Pr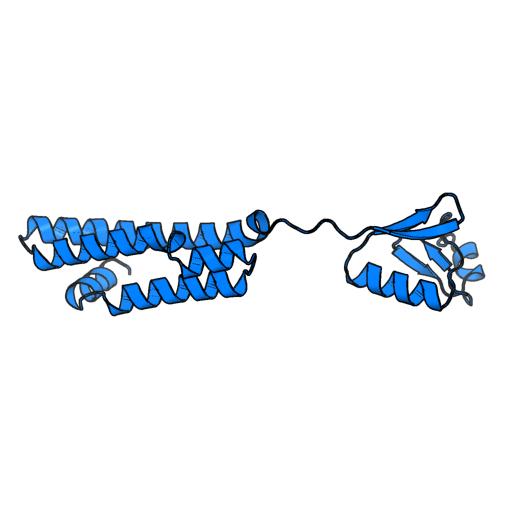otein AF-A0A1I2QMV9-F1 (afdb_monomer_lite)

Sequence (166 aa):
MNKFSPSTRGFYDALLVEDYIAAGVLPADATDVSPEDEQIIREALVRGDAVSIDIHGAWTVTPAPRVPFAELSAPFLAEVRTTREFILNRLAGIGMAAMIDGDTATAGAIAQIRQRLLDITEAPSVLAAIAAENLGGLEEAVKLRYKEIAAAVPLAVRNAFNQVSQ

pLDDT: mean 92.77, std 4.58, range [56.44, 98.12]

Structure (mmCIF, N/CA/C/O backbone):
data_AF-A0A1I2QMV9-F1
#
_entry.id   AF-A0A1I2QMV9-F1
#
loop_
_atom_site.group_PDB
_atom_site.id
_atom_site.type_symbol
_atom_site.label_atom_id
_atom_site.label_alt_id
_atom_site.label_comp_id
_atom_site.label_asym_id
_atom_site.label_entity_id
_atom_site.label_seq_id
_atom_site.pdbx_PDB_ins_code
_atom_site.Cartn_x
_atom_site.Cartn_y
_atom_site.Cartn_z
_atom_site.occupancy
_atom_site.B_iso_or_equiv
_atom_site.auth_seq_id
_atom_site.auth_comp_id
_atom_site.auth_asym_id
_atom_site.auth_atom_id
_atom_site.pdbx_PDB_model_num
ATOM 1 N N . MET A 1 1 ? 33.850 -1.212 -31.964 1.00 79.81 1 MET A N 1
ATOM 2 C CA . MET A 1 1 ? 32.504 -0.757 -31.560 1.00 79.81 1 MET A CA 1
ATOM 3 C C . MET A 1 1 ? 31.702 -2.004 -31.276 1.00 79.81 1 MET A C 1
ATOM 5 O O . MET A 1 1 ? 31.759 -2.911 -32.099 1.00 79.81 1 MET A O 1
ATOM 9 N N . ASN A 1 2 ? 31.079 -2.099 -30.104 1.00 91.00 2 ASN A N 1
ATOM 10 C CA . ASN A 1 2 ? 30.260 -3.263 -29.768 1.00 91.00 2 ASN A CA 1
ATOM 11 C C . ASN A 1 2 ? 28.997 -3.272 -30.628 1.00 91.00 2 ASN A C 1
ATOM 13 O O . ASN A 1 2 ? 28.563 -2.220 -31.101 1.00 91.00 2 ASN A O 1
ATOM 17 N N . LYS A 1 3 ? 28.395 -4.448 -30.803 1.00 93.50 3 LYS A N 1
ATOM 18 C CA . LYS A 1 3 ? 27.064 -4.564 -31.403 1.00 93.50 3 LYS A CA 1
ATOM 19 C C . LYS A 1 3 ? 26.004 -4.682 -30.316 1.00 93.50 3 LYS A C 1
ATOM 21 O O . LYS A 1 3 ? 26.243 -5.320 -29.295 1.00 93.50 3 LYS A O 1
ATOM 26 N N . PHE A 1 4 ? 24.829 -4.113 -30.536 1.00 94.88 4 PHE A N 1
ATOM 27 C CA . PHE A 1 4 ? 23.661 -4.294 -29.676 1.00 94.88 4 PHE A CA 1
ATOM 28 C C . PHE A 1 4 ? 22.490 -4.826 -30.490 1.00 94.88 4 PHE A C 1
ATOM 30 O O . PHE A 1 4 ? 22.252 -4.375 -31.609 1.00 94.88 4 PHE A O 1
ATOM 37 N N . SER A 1 5 ? 21.755 -5.770 -29.911 1.00 93.88 5 SER A N 1
ATOM 38 C CA . SER A 1 5 ? 20.521 -6.309 -30.480 1.00 93.88 5 SER A CA 1
ATOM 39 C C . SER A 1 5 ? 19.329 -5.896 -29.610 1.00 93.88 5 SER A C 1
ATOM 41 O O . SER A 1 5 ? 19.263 -6.296 -28.442 1.00 93.88 5 SER A O 1
ATOM 43 N N . PRO A 1 6 ? 18.366 -5.128 -30.155 1.00 91.75 6 PRO A N 1
ATOM 44 C CA . PRO A 1 6 ? 17.095 -4.848 -29.492 1.00 91.75 6 PRO A CA 1
ATOM 45 C C . PRO A 1 6 ? 16.331 -6.105 -29.067 1.00 91.75 6 PRO A C 1
ATOM 47 O O . PRO A 1 6 ? 15.769 -6.134 -27.971 1.00 91.75 6 PRO A O 1
ATOM 50 N N . SER A 1 7 ? 16.319 -7.146 -29.907 1.00 90.88 7 SER A N 1
ATOM 51 C CA . SER A 1 7 ? 15.548 -8.368 -29.654 1.00 90.88 7 SER A CA 1
ATOM 52 C C . SER A 1 7 ? 16.091 -9.193 -28.490 1.00 90.88 7 SER A C 1
ATOM 54 O O . SER A 1 7 ? 15.307 -9.695 -27.684 1.00 90.88 7 SER A O 1
ATOM 56 N N . THR A 1 8 ? 17.415 -9.305 -28.351 1.00 92.56 8 THR A N 1
ATOM 57 C CA . THR A 1 8 ? 18.031 -10.024 -27.223 1.00 92.56 8 THR A CA 1
ATOM 58 C C . THR A 1 8 ? 18.337 -9.123 -26.034 1.00 92.56 8 THR A C 1
ATOM 60 O O . THR A 1 8 ? 18.650 -9.624 -24.954 1.00 92.56 8 THR A O 1
ATOM 63 N N . ARG A 1 9 ? 18.251 -7.798 -26.217 1.00 91.62 9 ARG A N 1
ATOM 64 C CA . ARG A 1 9 ? 18.697 -6.772 -25.260 1.00 91.62 9 ARG A CA 1
ATOM 65 C C . ARG A 1 9 ? 20.163 -6.961 -24.842 1.00 91.62 9 ARG A C 1
ATOM 67 O O . ARG A 1 9 ? 20.552 -6.572 -23.741 1.00 91.62 9 ARG A O 1
ATOM 74 N N . GLY A 1 10 ? 20.960 -7.581 -25.712 1.00 92.62 10 GLY A N 1
ATOM 75 C CA . GLY A 1 10 ? 22.335 -7.987 -25.448 1.00 92.62 10 GLY A CA 1
ATOM 76 C C . GLY A 1 10 ? 23.360 -7.126 -26.178 1.00 92.62 10 GLY A C 1
ATOM 77 O O . GLY A 1 10 ? 23.145 -6.720 -27.321 1.00 92.62 10 GLY A O 1
ATOM 78 N N . PHE A 1 11 ? 24.495 -6.896 -25.516 1.00 94.31 11 PHE A N 1
ATOM 79 C CA . PHE A 1 11 ? 25.708 -6.372 -26.142 1.00 94.31 11 PHE A CA 1
ATOM 80 C C . PHE A 1 11 ? 26.622 -7.521 -26.566 1.00 94.31 11 PHE A C 1
ATOM 82 O O . PHE A 1 11 ? 26.806 -8.485 -25.824 1.00 94.31 11 PHE A O 1
ATOM 89 N N . TYR A 1 12 ? 27.227 -7.374 -27.736 1.00 94.12 12 TYR A N 1
ATOM 90 C CA . TYR A 1 12 ? 28.137 -8.323 -28.357 1.00 94.12 12 TYR A CA 1
ATOM 91 C C . TYR A 1 12 ? 29.478 -7.626 -28.561 1.00 94.12 12 TYR A C 1
ATOM 93 O O . TYR A 1 12 ? 29.566 -6.619 -29.270 1.00 94.12 12 TYR A O 1
ATOM 101 N N . ASP A 1 13 ? 30.505 -8.151 -27.896 1.00 93.69 13 ASP A N 1
ATOM 102 C CA . ASP A 1 13 ? 31.862 -7.609 -27.947 1.00 93.69 13 ASP A CA 1
ATOM 103 C C . ASP A 1 13 ? 32.397 -7.608 -29.384 1.00 93.69 13 ASP A C 1
ATOM 105 O O . ASP A 1 13 ? 32.354 -8.631 -30.074 1.00 93.69 13 ASP A O 1
ATOM 109 N N . ALA A 1 14 ? 32.922 -6.459 -29.811 1.00 90.50 14 ALA A N 1
ATOM 110 C CA . ALA A 1 14 ? 33.543 -6.265 -31.117 1.00 90.50 14 ALA A CA 1
ATOM 111 C C . ALA A 1 14 ? 34.650 -7.290 -31.418 1.00 90.50 14 ALA A C 1
ATOM 113 O O . ALA A 1 14 ? 34.817 -7.690 -32.568 1.00 90.50 14 ALA A O 1
ATOM 114 N N . LEU A 1 15 ? 35.402 -7.708 -30.394 1.00 92.62 15 LEU A N 1
ATOM 115 C CA . LEU A 1 15 ? 36.517 -8.648 -30.524 1.00 92.62 15 LEU A CA 1
ATOM 116 C C . LEU A 1 15 ? 36.064 -10.096 -30.743 1.00 92.62 15 LEU A C 1
ATOM 118 O O . LEU A 1 15 ? 36.875 -10.918 -31.153 1.00 92.62 15 LEU A O 1
ATOM 122 N N . LEU A 1 16 ? 34.791 -10.403 -30.482 1.00 93.62 16 LEU A N 1
ATOM 123 C CA . LEU A 1 16 ? 34.229 -11.757 -30.530 1.00 93.62 16 LEU A CA 1
ATOM 124 C C . LEU A 1 16 ? 33.162 -11.918 -31.625 1.00 93.62 16 LEU A C 1
ATOM 126 O O . LEU A 1 16 ? 32.473 -12.933 -31.683 1.00 93.62 16 LEU A O 1
ATOM 130 N N . VAL A 1 17 ? 32.998 -10.925 -32.507 1.00 90.19 17 VAL A N 1
ATOM 131 C CA . VAL A 1 17 ? 31.956 -10.942 -33.551 1.00 90.19 17 VAL A CA 1
ATOM 132 C C . VAL A 1 17 ? 32.085 -12.155 -34.473 1.00 90.19 17 VAL A C 1
ATOM 134 O O . VAL A 1 17 ? 31.073 -12.785 -34.777 1.00 90.19 17 VAL A O 1
ATOM 137 N N . GLU A 1 18 ? 33.300 -12.515 -34.891 1.00 91.25 18 GLU A N 1
ATOM 138 C CA . GLU A 1 18 ? 33.526 -13.689 -35.748 1.00 91.25 18 GLU A CA 1
ATOM 139 C C . GLU A 1 18 ? 33.127 -14.993 -35.045 1.00 91.25 18 GLU A C 1
ATOM 141 O O . GLU A 1 18 ? 32.467 -15.837 -35.654 1.00 91.25 18 GLU A O 1
ATOM 146 N N . ASP A 1 19 ? 33.422 -15.113 -33.748 1.00 94.25 19 ASP A N 1
ATOM 147 C CA . ASP A 1 19 ? 33.028 -16.264 -32.934 1.00 94.25 19 ASP A CA 1
ATOM 148 C C . ASP A 1 19 ? 31.501 -16.351 -32.789 1.00 94.25 19 ASP A C 1
ATOM 150 O O . ASP A 1 19 ? 30.920 -17.428 -32.936 1.00 94.25 19 ASP A O 1
ATOM 154 N N . TYR A 1 20 ? 30.819 -15.219 -32.569 1.00 92.50 20 TYR A N 1
ATOM 155 C CA . TYR A 1 20 ? 29.355 -15.183 -32.492 1.00 92.50 20 TYR A CA 1
ATOM 156 C C . TYR A 1 20 ? 28.684 -15.560 -33.818 1.00 92.50 20 TYR A C 1
ATOM 158 O O . TYR A 1 20 ? 27.636 -16.213 -33.808 1.00 92.50 20 TYR A O 1
ATOM 166 N N . ILE A 1 21 ? 29.276 -15.175 -34.953 1.00 91.38 21 ILE A N 1
ATOM 167 C CA . ILE A 1 21 ? 28.800 -15.562 -36.289 1.00 91.38 21 ILE A CA 1
ATOM 168 C C . ILE A 1 21 ? 29.030 -17.057 -36.519 1.00 91.38 21 ILE A C 1
ATOM 170 O O . ILE A 1 21 ? 28.098 -17.755 -36.917 1.00 91.38 21 ILE A O 1
ATOM 174 N N . ALA A 1 22 ? 30.232 -17.566 -36.235 1.00 93.56 22 ALA A N 1
ATOM 175 C CA . ALA A 1 22 ? 30.572 -18.979 -36.404 1.00 93.56 22 ALA A CA 1
ATOM 176 C C . ALA A 1 22 ? 29.696 -19.898 -35.537 1.00 93.56 22 ALA A C 1
ATOM 178 O O . ALA A 1 22 ? 29.303 -20.979 -35.974 1.00 93.56 22 ALA A O 1
ATOM 179 N N . ALA A 1 23 ? 29.345 -19.447 -34.330 1.00 92.69 23 ALA A N 1
ATOM 180 C CA . ALA A 1 23 ? 28.428 -20.143 -33.434 1.00 92.69 23 ALA A CA 1
ATOM 181 C C . ALA A 1 23 ? 26.939 -19.936 -33.780 1.00 92.69 23 ALA A C 1
ATOM 183 O O . ALA A 1 23 ? 26.086 -20.597 -33.189 1.00 92.69 23 ALA A O 1
ATOM 184 N N . GLY A 1 24 ? 26.603 -19.031 -34.707 1.00 91.38 24 GLY A N 1
ATOM 185 C CA . GLY A 1 24 ? 25.221 -18.726 -35.089 1.00 91.38 24 GLY A CA 1
ATOM 186 C C . GLY A 1 24 ? 24.396 -18.051 -33.986 1.00 91.38 24 GLY A C 1
ATOM 187 O O . GLY A 1 24 ? 23.175 -18.182 -33.971 1.00 91.38 24 GLY A O 1
ATOM 188 N N . VAL A 1 25 ? 25.050 -17.356 -33.048 1.00 92.81 25 VAL A N 1
ATOM 189 C CA . VAL A 1 25 ? 24.409 -16.705 -31.889 1.00 92.81 25 VAL A CA 1
ATOM 190 C C . VAL A 1 25 ? 24.325 -15.184 -32.013 1.00 92.81 25 VAL A C 1
ATOM 192 O O . VAL A 1 25 ? 23.714 -14.548 -31.154 1.00 92.81 25 VAL A O 1
ATOM 195 N N . LEU A 1 26 ? 24.923 -14.593 -33.056 1.00 92.56 26 LEU A N 1
ATOM 196 C CA . LEU A 1 26 ? 24.766 -13.170 -33.355 1.00 92.56 26 LEU A CA 1
ATOM 197 C C . LEU A 1 26 ? 23.365 -12.913 -33.946 1.00 92.56 26 LEU A C 1
ATOM 199 O O . LEU A 1 26 ? 23.063 -13.433 -35.023 1.00 92.56 26 LEU A O 1
ATOM 203 N N . PRO A 1 27 ? 22.507 -12.114 -33.290 1.00 93.94 27 PRO A N 1
ATOM 204 C CA . PRO A 1 27 ? 21.186 -11.788 -33.813 1.00 93.94 27 PRO A CA 1
ATOM 205 C C . PRO A 1 27 ? 21.263 -10.986 -35.111 1.00 93.94 27 PRO A C 1
ATOM 207 O O . PRO A 1 27 ? 22.157 -10.161 -35.294 1.00 93.94 27 PRO A O 1
ATOM 210 N N . ALA A 1 28 ? 20.283 -11.176 -35.995 1.00 91.88 28 ALA A N 1
ATOM 211 C CA . ALA A 1 28 ? 20.224 -10.471 -37.277 1.00 91.88 28 ALA A CA 1
ATOM 212 C C . ALA A 1 28 ? 19.995 -8.953 -37.135 1.00 91.88 28 ALA A C 1
ATOM 214 O O . ALA A 1 28 ? 20.339 -8.197 -38.038 1.00 91.88 28 ALA A O 1
ATOM 215 N N . ASP A 1 29 ? 19.424 -8.509 -36.014 1.00 90.50 29 ASP A N 1
ATOM 216 C CA . ASP A 1 29 ? 19.201 -7.099 -35.676 1.00 90.50 29 ASP A CA 1
ATOM 217 C C . ASP A 1 29 ? 20.374 -6.472 -34.894 1.00 90.50 29 ASP A C 1
ATOM 219 O O . ASP A 1 29 ? 20.288 -5.315 -34.476 1.00 90.50 29 ASP A O 1
ATOM 223 N N . ALA A 1 30 ? 21.475 -7.210 -34.691 1.00 92.31 30 ALA A N 1
ATOM 224 C CA . ALA A 1 30 ? 22.651 -6.710 -33.992 1.00 92.31 30 ALA A CA 1
ATOM 225 C C . ALA A 1 30 ? 23.366 -5.622 -34.812 1.00 92.31 30 ALA A C 1
ATOM 227 O O . ALA A 1 30 ? 23.961 -5.889 -35.859 1.00 92.31 30 ALA A O 1
ATOM 228 N N . THR A 1 31 ? 23.352 -4.394 -34.300 1.00 92.62 31 THR A N 1
ATOM 229 C CA . THR A 1 31 ? 23.866 -3.200 -34.989 1.00 92.62 31 THR A CA 1
ATOM 230 C C . THR A 1 31 ? 25.003 -2.564 -34.200 1.00 92.62 31 THR A C 1
ATOM 232 O O . THR A 1 31 ? 25.020 -2.652 -32.975 1.00 92.62 31 THR A O 1
ATOM 235 N N . ASP A 1 32 ? 25.968 -1.951 -34.889 1.00 92.88 32 ASP A N 1
ATOM 236 C CA . ASP A 1 32 ? 27.093 -1.268 -34.243 1.00 92.88 32 ASP A CA 1
ATOM 237 C C . ASP A 1 32 ? 26.618 -0.092 -33.383 1.00 92.88 32 ASP A C 1
ATOM 239 O O . ASP A 1 32 ? 25.754 0.689 -33.781 1.00 92.88 32 ASP A O 1
ATOM 243 N N . VAL A 1 33 ? 27.207 0.031 -32.197 1.00 92.81 33 VAL A N 1
ATOM 244 C CA . VAL A 1 33 ? 26.885 1.062 -31.212 1.00 92.81 33 VAL A CA 1
ATOM 245 C C . VAL A 1 33 ? 28.134 1.876 -30.907 1.00 92.81 33 VAL A C 1
ATOM 247 O O . VAL A 1 33 ? 29.220 1.328 -30.673 1.00 92.81 33 VAL A O 1
ATOM 250 N N . SER A 1 34 ? 27.989 3.200 -30.919 1.00 91.94 34 SER A N 1
ATOM 251 C CA . SER A 1 34 ? 29.047 4.100 -30.469 1.00 91.94 34 SER A CA 1
ATOM 252 C C . SER A 1 34 ? 29.225 3.994 -28.943 1.00 91.94 34 SER A C 1
ATOM 254 O O . SER A 1 34 ? 28.277 3.658 -28.239 1.00 91.94 34 SER A O 1
ATOM 256 N N . PRO A 1 35 ? 30.403 4.293 -28.372 1.00 90.06 35 PRO A N 1
ATOM 257 C CA . PRO A 1 35 ? 30.570 4.272 -26.915 1.00 90.06 35 PRO A CA 1
ATOM 258 C C . PRO A 1 35 ? 29.589 5.188 -26.156 1.00 90.06 35 PRO A C 1
ATOM 260 O O . PRO A 1 35 ? 29.184 4.859 -25.043 1.00 90.06 35 PRO A O 1
ATOM 263 N N . GLU A 1 36 ? 29.193 6.313 -26.760 1.00 88.81 36 GLU A N 1
ATOM 264 C CA . GLU A 1 36 ? 28.227 7.262 -26.188 1.00 88.81 36 GLU A CA 1
ATOM 265 C C . GLU A 1 36 ? 26.811 6.666 -26.159 1.00 88.81 36 GLU A C 1
ATOM 267 O O . GLU A 1 36 ? 26.155 6.664 -25.115 1.00 88.81 36 GLU A O 1
ATOM 272 N N . ASP A 1 37 ? 26.374 6.070 -27.272 1.00 92.06 37 ASP A N 1
ATOM 273 C CA . ASP A 1 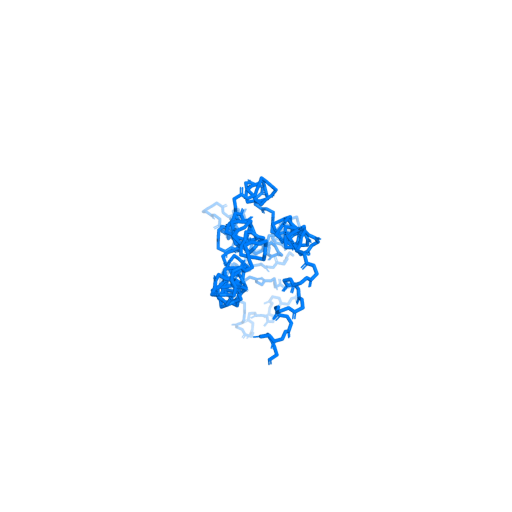37 ? 25.080 5.386 -27.354 1.00 92.06 37 ASP A CA 1
ATOM 274 C C . ASP A 1 37 ? 25.039 4.149 -26.454 1.00 92.06 37 ASP A C 1
ATOM 276 O O . ASP A 1 37 ? 24.015 3.855 -25.841 1.00 92.06 37 ASP A O 1
ATOM 280 N N . GLU A 1 38 ? 26.154 3.428 -26.324 1.00 93.31 38 GLU A N 1
ATOM 281 C CA . GLU A 1 38 ? 26.243 2.249 -25.465 1.00 93.31 38 GLU A CA 1
ATOM 282 C C . GLU A 1 38 ? 25.930 2.610 -24.011 1.00 93.31 38 GLU A C 1
ATOM 284 O O . GLU A 1 38 ? 25.180 1.886 -23.350 1.00 93.31 38 GLU A O 1
ATOM 289 N N . GLN A 1 39 ? 26.438 3.741 -23.517 1.00 92.88 39 GLN A N 1
ATOM 290 C CA . GLN A 1 39 ? 26.109 4.205 -22.173 1.00 92.88 39 GLN A CA 1
ATOM 291 C C . GLN A 1 39 ? 24.613 4.530 -22.033 1.00 92.88 39 GLN A C 1
ATOM 293 O O . GLN A 1 39 ? 23.977 4.058 -21.087 1.00 92.88 39 GLN A O 1
ATOM 298 N N . ILE A 1 40 ? 24.028 5.248 -22.998 1.00 91.88 40 ILE A N 1
ATOM 299 C CA . ILE A 1 40 ? 22.593 5.589 -23.009 1.00 91.88 40 ILE A CA 1
ATOM 300 C C . ILE A 1 40 ? 21.727 4.322 -23.009 1.00 91.88 40 ILE A C 1
ATOM 302 O O . ILE A 1 40 ? 20.770 4.214 -22.236 1.00 91.88 40 ILE A O 1
ATOM 306 N N . ILE A 1 41 ? 22.076 3.339 -23.841 1.00 94.19 41 ILE A N 1
ATOM 307 C CA . ILE A 1 41 ? 21.369 2.060 -23.944 1.00 94.19 41 ILE A CA 1
ATOM 308 C C . ILE A 1 41 ? 21.491 1.284 -22.632 1.00 94.19 41 ILE A C 1
ATOM 310 O O . ILE A 1 41 ? 20.492 0.765 -22.139 1.00 94.19 41 ILE A O 1
ATOM 314 N N . ARG A 1 42 ? 22.675 1.226 -22.011 1.00 94.00 42 ARG A N 1
ATOM 315 C CA . ARG A 1 42 ? 22.857 0.551 -20.714 1.00 94.00 42 ARG A CA 1
ATOM 316 C C . ARG A 1 42 ? 21.990 1.171 -19.625 1.00 94.00 42 ARG A C 1
ATOM 318 O O . ARG A 1 42 ? 21.323 0.442 -18.893 1.00 94.00 42 ARG A O 1
ATOM 325 N N . GLU A 1 43 ? 21.948 2.494 -19.541 1.00 92.50 43 GLU A N 1
ATOM 326 C CA . GLU A 1 43 ? 21.098 3.196 -18.579 1.00 92.50 43 GLU A CA 1
ATOM 327 C C . GLU A 1 43 ? 19.603 2.954 -18.847 1.00 92.50 43 GLU A C 1
ATOM 329 O O . GLU A 1 43 ? 18.838 2.716 -17.910 1.00 92.50 43 GLU A O 1
ATOM 334 N N . ALA A 1 44 ? 19.187 2.943 -20.117 1.00 91.88 44 ALA A N 1
ATOM 335 C CA . ALA A 1 44 ? 17.827 2.597 -20.529 1.00 91.88 44 ALA A CA 1
ATOM 336 C C . ALA A 1 44 ? 17.448 1.162 -20.125 1.00 91.88 44 ALA A C 1
ATOM 338 O O . ALA A 1 44 ? 16.385 0.937 -19.546 1.00 91.88 44 ALA A O 1
ATOM 339 N N . LEU A 1 45 ? 18.344 0.194 -20.340 1.00 91.94 45 LEU A N 1
ATOM 340 C CA . LEU A 1 45 ? 18.129 -1.197 -19.940 1.00 91.94 45 LEU A CA 1
ATOM 341 C C . LEU A 1 45 ? 17.989 -1.353 -18.422 1.00 91.94 45 LEU A C 1
ATOM 343 O O . LEU A 1 45 ? 17.124 -2.109 -17.984 1.00 91.94 45 LEU A O 1
ATOM 347 N N . VAL A 1 46 ? 18.779 -0.622 -17.628 1.00 90.12 46 VAL A N 1
ATOM 348 C CA . VAL A 1 46 ? 18.665 -0.617 -16.157 1.00 90.12 46 VAL A CA 1
ATOM 349 C C . VAL A 1 46 ? 17.305 -0.083 -15.703 1.00 90.12 46 VAL A C 1
ATOM 351 O O . VAL A 1 46 ? 16.719 -0.626 -14.769 1.00 90.12 46 VAL A O 1
ATOM 354 N N . ARG A 1 47 ? 16.769 0.944 -16.377 1.00 86.56 47 ARG A N 1
ATOM 355 C CA . ARG A 1 47 ? 15.417 1.470 -16.110 1.00 86.56 47 ARG A CA 1
ATOM 356 C C . ARG A 1 47 ? 14.293 0.565 -16.623 1.00 86.56 47 ARG A C 1
ATOM 358 O O . ARG A 1 47 ? 13.136 0.779 -16.274 1.00 86.56 47 ARG A O 1
ATOM 365 N N . GLY A 1 48 ? 14.623 -0.444 -17.428 1.00 87.75 48 GLY A N 1
ATOM 366 C CA . GLY A 1 48 ? 13.657 -1.328 -18.072 1.00 87.75 48 GLY A CA 1
ATOM 367 C C . GLY A 1 48 ? 13.060 -0.766 -19.364 1.00 87.75 48 GLY A C 1
ATOM 368 O O . GLY A 1 48 ? 12.198 -1.424 -19.946 1.00 87.75 48 GLY A O 1
ATOM 369 N N . ASP A 1 49 ? 13.539 0.386 -19.841 1.00 92.44 49 ASP A N 1
ATOM 370 C CA . ASP A 1 49 ? 13.079 1.036 -21.069 1.00 92.44 49 ASP A CA 1
ATOM 371 C C . ASP A 1 49 ? 13.272 0.117 -22.288 1.00 92.44 49 ASP A C 1
ATOM 373 O O . ASP A 1 49 ? 14.158 -0.750 -22.322 1.00 92.44 49 ASP A O 1
ATOM 377 N N . ALA A 1 50 ? 12.436 0.308 -23.306 1.00 91.38 50 ALA A N 1
ATOM 378 C CA . ALA A 1 50 ? 12.608 -0.346 -24.593 1.00 91.38 50 ALA A CA 1
ATOM 379 C C . ALA A 1 50 ? 13.591 0.456 -25.452 1.00 91.38 50 ALA A C 1
ATOM 381 O O . ALA A 1 50 ? 13.514 1.681 -25.529 1.00 91.38 50 ALA A O 1
ATOM 382 N N . VAL A 1 51 ? 14.506 -0.243 -26.117 1.00 93.38 51 VAL A N 1
ATOM 383 C CA . VAL A 1 51 ? 15.498 0.349 -27.019 1.00 93.38 51 VAL A CA 1
ATOM 384 C C . VAL A 1 51 ? 15.254 -0.211 -28.411 1.00 93.38 51 VAL A C 1
ATOM 386 O O . VAL A 1 51 ? 15.122 -1.421 -28.572 1.00 93.38 51 VAL A O 1
ATOM 389 N N . SER A 1 52 ? 15.177 0.661 -29.410 1.00 92.31 52 SER A N 1
ATOM 390 C CA . SER A 1 52 ? 14.949 0.293 -30.810 1.00 92.31 52 SER A CA 1
ATOM 391 C C . SER A 1 52 ? 15.750 1.197 -31.742 1.00 92.31 52 SER A C 1
ATOM 393 O O . SER A 1 52 ? 16.260 2.229 -31.308 1.00 92.31 52 SER A O 1
ATOM 395 N N . ILE A 1 53 ? 15.862 0.807 -33.008 1.00 89.88 53 ILE A N 1
ATOM 396 C CA . ILE A 1 53 ? 16.447 1.635 -34.064 1.00 89.88 53 ILE A CA 1
ATOM 397 C C . ILE A 1 53 ? 15.297 2.173 -34.912 1.00 89.88 53 ILE A C 1
ATOM 399 O O . ILE A 1 53 ? 14.413 1.409 -35.307 1.00 89.88 53 ILE A O 1
ATOM 403 N N . ASP A 1 54 ? 15.287 3.478 -35.163 1.00 85.81 54 ASP A N 1
ATOM 404 C CA . ASP A 1 54 ? 14.296 4.097 -36.038 1.00 85.81 54 ASP A CA 1
ATOM 405 C C . ASP A 1 54 ? 14.603 3.859 -37.532 1.00 85.81 54 ASP A C 1
ATOM 407 O O . ASP A 1 54 ? 15.603 3.252 -37.917 1.00 85.81 54 ASP A O 1
ATOM 411 N N . ILE A 1 55 ? 13.738 4.364 -38.415 1.00 83.75 55 ILE A N 1
ATOM 412 C CA . ILE A 1 55 ? 13.910 4.219 -39.871 1.00 83.75 55 ILE A CA 1
ATOM 413 C C . ILE A 1 55 ? 15.146 4.950 -40.429 1.00 83.75 55 ILE A C 1
ATOM 415 O O . ILE A 1 55 ? 15.497 4.752 -41.591 1.00 83.75 55 ILE A O 1
ATOM 419 N N . HIS A 1 56 ? 15.782 5.808 -39.632 1.00 83.00 56 HIS A N 1
ATOM 420 C CA . HIS A 1 56 ? 16.967 6.580 -39.990 1.00 83.00 56 HIS A CA 1
ATOM 421 C C . HIS A 1 56 ? 18.255 5.984 -39.408 1.00 83.00 56 HIS A C 1
ATOM 423 O O . HIS A 1 56 ? 19.3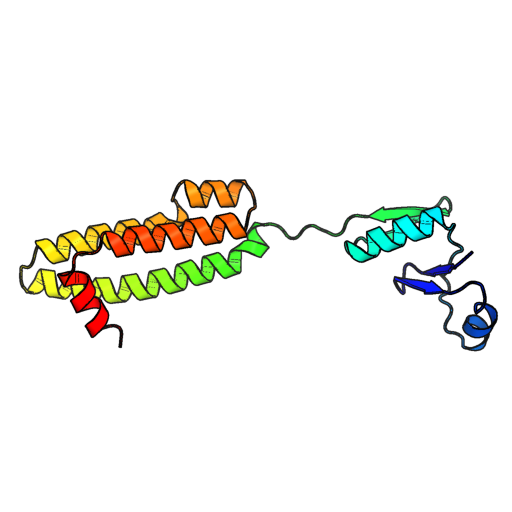33 6.525 -39.653 1.00 83.00 56 HIS A O 1
ATOM 429 N N . GLY A 1 57 ? 18.166 4.861 -38.689 1.00 81.38 57 GLY A N 1
ATOM 430 C CA . GLY A 1 57 ? 19.318 4.215 -38.068 1.00 81.38 57 GLY A CA 1
ATOM 431 C C . GLY A 1 57 ? 19.708 4.811 -36.713 1.00 81.38 57 GLY A C 1
ATOM 432 O O . GLY A 1 57 ? 20.783 4.489 -36.214 1.00 81.38 57 GLY A O 1
ATOM 433 N N . ALA A 1 58 ? 18.874 5.668 -36.117 1.00 86.75 58 ALA A N 1
ATOM 434 C CA . ALA A 1 58 ? 19.134 6.280 -34.819 1.00 86.75 58 ALA A CA 1
ATOM 435 C C . ALA A 1 58 ? 18.518 5.470 -33.669 1.00 86.75 58 ALA A C 1
ATOM 437 O O . ALA A 1 58 ? 17.407 4.937 -33.768 1.00 86.75 58 ALA A O 1
ATOM 438 N N . TRP A 1 59 ? 19.235 5.405 -32.545 1.00 90.56 59 TRP A N 1
ATOM 439 C CA . TRP A 1 59 ? 18.762 4.748 -31.329 1.00 90.56 59 TRP A CA 1
ATOM 440 C C . TRP A 1 59 ? 17.633 5.548 -30.679 1.00 90.56 59 TRP A C 1
ATOM 442 O O . TRP A 1 59 ? 17.791 6.713 -30.323 1.00 90.56 59 TRP A O 1
ATOM 452 N N . THR A 1 60 ? 16.491 4.896 -30.484 1.00 92.31 60 THR A N 1
ATOM 453 C CA . THR A 1 60 ? 15.326 5.453 -29.797 1.00 92.31 60 THR A CA 1
ATOM 454 C C . THR A 1 60 ? 15.076 4.689 -28.504 1.00 92.31 60 THR A C 1
ATOM 456 O O . THR A 1 60 ? 14.905 3.466 -28.513 1.00 92.31 60 THR A O 1
ATOM 459 N N . VAL A 1 61 ? 15.006 5.424 -27.391 1.00 92.56 61 VAL A N 1
ATOM 460 C CA . VAL A 1 61 ? 14.626 4.901 -26.074 1.00 92.56 61 VAL A CA 1
ATOM 461 C C . VAL A 1 61 ? 13.162 5.238 -25.815 1.00 92.56 61 VAL A C 1
ATOM 463 O O . VAL A 1 61 ? 12.787 6.407 -25.751 1.00 92.56 61 VAL A O 1
ATOM 466 N N . THR A 1 62 ? 12.334 4.213 -25.653 1.00 92.19 62 THR A N 1
ATOM 467 C CA . THR A 1 62 ? 10.939 4.354 -25.231 1.00 92.19 62 THR A CA 1
ATOM 468 C C . THR A 1 62 ? 10.841 4.010 -23.747 1.00 92.19 62 THR A C 1
ATOM 470 O O . THR A 1 62 ? 11.132 2.865 -23.388 1.00 92.19 62 THR A O 1
ATOM 473 N N . PRO A 1 63 ? 10.434 4.958 -22.883 1.00 89.25 63 PRO A N 1
ATOM 474 C CA . PRO A 1 63 ? 10.299 4.703 -21.458 1.00 89.25 63 PRO A CA 1
ATOM 475 C C . PRO A 1 63 ? 9.403 3.500 -21.171 1.00 89.25 63 PRO A C 1
ATOM 477 O O . PRO A 1 63 ? 8.360 3.332 -21.812 1.00 89.25 63 PRO A O 1
ATOM 480 N N . ALA A 1 64 ? 9.790 2.673 -20.201 1.00 85.94 64 ALA A N 1
ATOM 481 C CA . ALA A 1 64 ? 8.928 1.590 -19.746 1.00 85.94 64 ALA A CA 1
ATOM 482 C C . ALA A 1 64 ? 7.576 2.153 -19.258 1.00 85.94 64 ALA A C 1
ATOM 484 O O . ALA A 1 64 ? 7.548 3.215 -18.623 1.00 85.94 64 ALA A O 1
ATOM 485 N N . PRO A 1 65 ? 6.446 1.465 -19.512 1.00 83.00 65 PRO A N 1
ATOM 486 C CA . PRO A 1 65 ? 5.165 1.877 -18.957 1.00 83.00 65 PRO A CA 1
ATOM 487 C C . PRO A 1 65 ? 5.266 1.973 -17.434 1.00 83.00 65 PRO A C 1
ATOM 489 O O . PRO A 1 65 ? 5.625 1.005 -16.760 1.00 83.00 65 PRO A O 1
ATOM 492 N N . ARG A 1 66 ? 4.950 3.145 -16.877 1.00 83.00 66 ARG A N 1
ATOM 493 C CA . ARG A 1 66 ? 4.886 3.311 -15.425 1.00 83.00 66 ARG A CA 1
ATOM 494 C C . ARG A 1 66 ? 3.685 2.532 -14.901 1.00 83.00 66 ARG A C 1
ATOM 496 O O . ARG A 1 66 ? 2.564 2.781 -15.337 1.00 83.00 66 ARG A O 1
ATOM 503 N N . VAL A 1 67 ? 3.912 1.642 -13.935 1.00 86.88 67 VAL A N 1
ATOM 504 C CA . VAL A 1 67 ? 2.817 0.979 -13.214 1.00 86.88 67 VAL A CA 1
ATOM 505 C C . VAL A 1 67 ? 1.998 2.056 -12.487 1.00 86.88 67 VAL A C 1
ATOM 507 O O . VAL A 1 67 ? 2.581 2.820 -11.707 1.00 86.88 67 VAL A O 1
ATOM 510 N N . PRO A 1 68 ? 0.679 2.164 -12.730 1.00 91.94 68 PRO A N 1
ATOM 511 C CA . PRO A 1 68 ? -0.161 3.143 -12.053 1.00 91.94 68 PRO A CA 1
ATOM 512 C C . PRO A 1 68 ? -0.084 2.991 -10.533 1.00 91.94 68 PRO A C 1
ATOM 514 O O . PRO A 1 68 ? -0.113 1.879 -10.004 1.00 91.94 68 PRO A O 1
ATOM 517 N N . PHE A 1 69 ? -0.055 4.105 -9.798 1.00 93.69 69 PHE A N 1
ATOM 518 C CA . PHE A 1 69 ? 0.000 4.061 -8.332 1.00 93.69 69 PHE A CA 1
ATOM 519 C C . PHE A 1 69 ? -1.172 3.281 -7.715 1.00 93.69 69 PHE A C 1
ATOM 521 O O . PHE A 1 69 ? -1.013 2.604 -6.699 1.00 93.69 69 PHE A O 1
ATOM 528 N N . ALA A 1 70 ? -2.344 3.330 -8.352 1.00 93.31 70 ALA A N 1
ATOM 529 C CA . ALA A 1 70 ? -3.506 2.546 -7.947 1.00 93.31 70 ALA A CA 1
ATOM 530 C C . ALA A 1 70 ? -3.220 1.032 -7.939 1.00 93.31 70 ALA A C 1
ATOM 532 O O . ALA A 1 70 ? -3.648 0.342 -7.020 1.00 93.31 70 ALA A O 1
ATOM 533 N N . GLU A 1 71 ? -2.455 0.522 -8.908 1.00 94.75 71 GLU A N 1
ATOM 534 C CA . GLU A 1 71 ? -2.072 -0.893 -8.964 1.00 94.75 71 GLU A CA 1
ATOM 535 C C . GLU A 1 71 ? -1.021 -1.233 -7.903 1.00 94.75 71 GLU A C 1
ATOM 537 O O . GLU A 1 71 ? -1.126 -2.261 -7.237 1.00 94.75 71 GLU A O 1
ATOM 542 N N . LEU A 1 72 ? -0.051 -0.339 -7.683 1.00 94.25 72 LEU A N 1
ATOM 543 C CA . LEU A 1 72 ? 0.989 -0.521 -6.663 1.00 94.25 72 LEU A CA 1
ATOM 544 C C . LEU A 1 72 ? 0.427 -0.508 -5.233 1.00 94.25 72 LEU A C 1
ATOM 546 O O . LEU A 1 72 ? 0.882 -1.264 -4.379 1.00 94.25 72 LEU A O 1
ATOM 550 N N . SER A 1 73 ? -0.556 0.352 -4.958 1.00 95.94 73 SER A N 1
ATOM 551 C CA . SER A 1 73 ? -1.134 0.535 -3.618 1.00 95.94 73 SER A CA 1
ATOM 552 C C . SER A 1 73 ? -2.286 -0.424 -3.298 1.00 95.94 73 SER A C 1
ATOM 554 O O . SER A 1 73 ? -2.595 -0.628 -2.120 1.00 95.94 73 SER A O 1
ATOM 556 N N . ALA A 1 74 ? -2.910 -1.041 -4.308 1.00 95.56 74 ALA A N 1
ATOM 557 C CA . ALA A 1 74 ? -4.066 -1.917 -4.123 1.00 95.56 74 ALA A CA 1
ATOM 558 C C . ALA A 1 74 ? -3.830 -3.081 -3.136 1.00 95.56 74 ALA A C 1
ATOM 560 O O . ALA A 1 74 ? -4.683 -3.270 -2.263 1.00 95.56 74 ALA A O 1
ATOM 561 N N . PRO A 1 75 ? -2.705 -3.830 -3.185 1.00 96.06 75 PRO A N 1
ATOM 562 C CA . PRO A 1 75 ? -2.456 -4.915 -2.234 1.00 96.06 75 PRO A CA 1
ATOM 563 C C . PRO A 1 75 ? -2.396 -4.422 -0.785 1.00 96.06 75 PRO A C 1
ATOM 565 O O . PRO A 1 75 ? -3.011 -5.015 0.100 1.00 96.06 75 PRO A O 1
ATOM 568 N N . PHE A 1 76 ? -1.723 -3.292 -0.554 1.00 96.38 76 PHE A N 1
ATOM 569 C CA . PHE A 1 76 ? -1.623 -2.694 0.773 1.00 96.38 76 PHE A CA 1
ATOM 570 C C . PHE A 1 76 ? -2.997 -2.248 1.294 1.00 96.38 76 PHE A C 1
ATOM 572 O O . PHE A 1 76 ? -3.389 -2.591 2.407 1.00 96.38 76 PHE A O 1
ATOM 579 N N . LEU A 1 77 ? -3.786 -1.539 0.481 1.00 94.88 77 LEU A N 1
ATOM 580 C CA . LEU A 1 77 ? -5.131 -1.108 0.882 1.00 94.88 77 LEU A CA 1
ATOM 581 C C . LEU A 1 77 ? -6.080 -2.295 1.144 1.00 94.88 77 LEU A C 1
ATOM 583 O O . LEU A 1 77 ? -6.952 -2.204 2.014 1.00 94.88 77 LEU A O 1
ATOM 587 N N . ALA A 1 78 ? -5.899 -3.421 0.449 1.00 95.88 78 ALA A N 1
ATOM 588 C CA . ALA A 1 78 ? -6.633 -4.657 0.718 1.00 95.88 78 ALA A CA 1
ATOM 589 C C . ALA A 1 78 ? -6.266 -5.277 2.083 1.00 95.88 78 ALA A C 1
ATOM 591 O O . ALA A 1 78 ? -7.152 -5.725 2.819 1.00 95.88 78 ALA A O 1
ATOM 592 N N . GLU A 1 79 ? -4.990 -5.247 2.472 1.00 96.06 79 GLU A N 1
ATOM 593 C CA . GLU A 1 79 ? -4.543 -5.674 3.805 1.00 96.06 79 GLU A CA 1
ATOM 594 C C . GLU A 1 79 ? -5.108 -4.768 4.910 1.00 96.06 79 GLU A C 1
ATOM 596 O O . GLU A 1 79 ? -5.617 -5.252 5.927 1.00 96.06 79 GLU A O 1
ATOM 601 N N . VAL A 1 80 ? -5.106 -3.449 4.684 1.00 95.81 80 VAL A N 1
ATOM 602 C CA . VAL A 1 80 ? -5.721 -2.471 5.597 1.00 95.81 80 VAL A CA 1
ATOM 603 C C . VAL A 1 80 ? -7.202 -2.779 5.793 1.00 95.81 80 VAL A C 1
ATOM 605 O O . VAL A 1 80 ? -7.686 -2.758 6.927 1.00 95.81 80 VAL A O 1
ATOM 608 N N . ARG A 1 81 ? -7.921 -3.108 4.713 1.00 95.31 81 ARG A N 1
ATOM 609 C CA . ARG A 1 81 ? -9.334 -3.495 4.775 1.00 95.31 81 ARG A CA 1
ATOM 610 C C . ARG A 1 81 ? -9.541 -4.779 5.575 1.00 95.31 81 ARG A C 1
ATOM 612 O O . ARG A 1 81 ? -10.385 -4.784 6.467 1.00 95.31 81 ARG A O 1
ATOM 619 N N . THR A 1 82 ? -8.752 -5.814 5.303 1.00 95.81 82 THR A N 1
ATOM 620 C CA . THR A 1 82 ? -8.810 -7.102 6.017 1.00 95.81 82 THR A CA 1
ATOM 621 C C . THR A 1 82 ? -8.576 -6.915 7.518 1.00 95.81 82 THR A C 1
ATOM 623 O O . THR A 1 82 ? -9.361 -7.381 8.345 1.00 95.81 82 THR A O 1
ATOM 626 N N . THR A 1 83 ? -7.537 -6.160 7.878 1.00 95.12 83 THR A N 1
ATOM 627 C CA . THR A 1 83 ? -7.201 -5.846 9.275 1.00 95.12 83 THR A CA 1
ATOM 628 C C . THR A 1 83 ? -8.336 -5.088 9.957 1.00 95.12 83 THR A C 1
ATOM 630 O O . THR A 1 83 ? -8.755 -5.428 11.066 1.00 95.12 83 THR A O 1
ATOM 633 N N . ARG A 1 84 ? -8.888 -4.079 9.276 1.00 96.44 84 ARG A N 1
ATOM 634 C CA . ARG A 1 84 ? -10.018 -3.299 9.778 1.00 96.44 84 ARG A CA 1
ATOM 635 C C . ARG A 1 84 ? -11.246 -4.174 10.018 1.00 96.44 84 ARG A C 1
ATOM 637 O O . ARG A 1 84 ? -11.866 -4.055 11.070 1.00 96.44 84 ARG A O 1
ATOM 644 N N . GLU A 1 85 ? -11.602 -5.041 9.075 1.00 95.31 85 GLU A N 1
ATOM 645 C CA . GLU A 1 85 ? -12.757 -5.940 9.193 1.00 95.31 85 GLU A CA 1
ATOM 646 C C . GLU A 1 85 ? -12.602 -6.912 10.368 1.00 95.31 85 GLU A C 1
ATOM 648 O O . GLU A 1 85 ? -13.532 -7.061 11.164 1.00 95.31 85 GLU A O 1
ATOM 653 N N . PHE A 1 86 ? -11.409 -7.487 10.554 1.00 94.50 86 PHE A N 1
ATOM 654 C CA . PHE A 1 86 ? -11.103 -8.312 11.723 1.00 94.50 86 PHE A CA 1
ATOM 655 C C . PHE A 1 86 ? -11.365 -7.560 13.039 1.00 94.50 86 PHE A C 1
ATOM 657 O O . PHE A 1 86 ? -12.108 -8.046 13.896 1.00 94.50 86 PHE A O 1
ATOM 664 N N . ILE A 1 87 ? -10.818 -6.348 13.184 1.00 95.69 87 ILE A N 1
ATOM 665 C CA . ILE A 1 87 ? -10.980 -5.535 14.399 1.00 95.69 87 ILE A CA 1
ATOM 666 C C . ILE A 1 87 ? -12.453 -5.151 14.605 1.00 95.69 87 ILE A C 1
ATOM 668 O O . ILE A 1 87 ? -12.984 -5.291 15.710 1.00 95.69 87 ILE A O 1
ATOM 672 N N . LEU A 1 88 ? -13.136 -4.694 13.551 1.00 95.88 88 LEU A N 1
ATOM 673 C CA . LEU A 1 88 ? -14.541 -4.287 13.614 1.00 95.88 88 LEU A CA 1
ATOM 674 C C . LEU A 1 88 ? -15.457 -5.436 14.049 1.00 95.88 88 LEU A C 1
ATOM 676 O O . LEU A 1 88 ? -16.392 -5.193 14.816 1.00 95.88 88 LEU A O 1
ATOM 680 N N . ASN A 1 89 ? -15.193 -6.666 13.606 1.00 95.44 89 ASN A N 1
ATOM 681 C CA . ASN A 1 89 ? -15.978 -7.838 13.996 1.00 95.44 89 ASN A CA 1
ATOM 682 C C . ASN A 1 89 ? -15.831 -8.154 15.489 1.00 95.44 89 ASN A C 1
ATOM 684 O O . ASN A 1 89 ? -16.827 -8.395 16.171 1.00 95.44 89 ASN A O 1
ATOM 688 N N . ARG A 1 90 ? -14.611 -8.079 16.035 1.00 94.50 90 ARG A N 1
ATOM 689 C CA . ARG A 1 90 ? -14.376 -8.278 17.476 1.00 94.50 90 ARG A CA 1
ATOM 690 C C . ARG A 1 90 ? -15.024 -7.180 18.315 1.00 94.50 90 ARG A C 1
ATOM 692 O O . ARG A 1 90 ? -15.714 -7.473 19.288 1.00 94.50 90 ARG A O 1
ATOM 699 N N . LEU A 1 91 ? -14.878 -5.923 17.894 1.00 95.75 91 LEU A N 1
ATOM 700 C CA . LEU A 1 91 ? -15.514 -4.787 18.561 1.00 95.75 91 LEU A CA 1
ATOM 701 C C . LEU A 1 91 ? -17.045 -4.868 18.543 1.00 95.75 91 LEU A C 1
ATOM 703 O O . LEU A 1 91 ? -17.674 -4.408 19.490 1.00 95.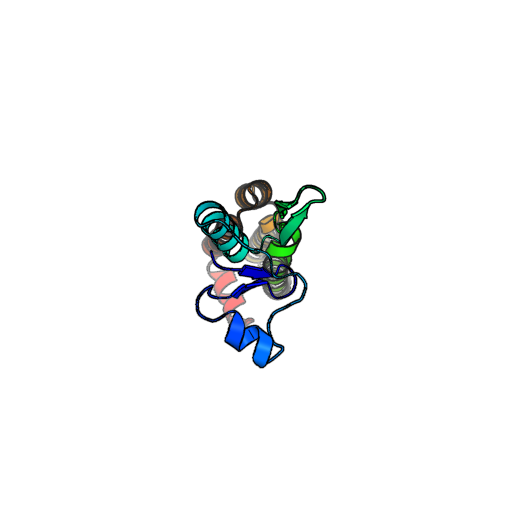75 91 LEU A O 1
ATOM 707 N N . ALA A 1 92 ? -17.652 -5.449 17.503 1.00 93.62 92 ALA A N 1
ATOM 708 C CA . ALA A 1 92 ? -19.103 -5.628 17.447 1.00 93.62 92 ALA A CA 1
ATOM 709 C C . ALA A 1 92 ? -19.613 -6.540 18.576 1.00 93.62 92 ALA A C 1
ATOM 711 O O . ALA A 1 92 ? -20.575 -6.184 19.251 1.00 93.62 92 ALA A O 1
ATOM 712 N N . GLY A 1 93 ? -18.937 -7.668 18.826 1.00 93.75 93 GLY A N 1
ATOM 713 C CA . GLY A 1 93 ? -19.297 -8.582 19.916 1.00 93.75 93 GLY A CA 1
ATOM 714 C C . GLY A 1 93 ? -19.168 -7.933 21.295 1.00 93.75 93 GLY A C 1
ATOM 715 O O . GLY A 1 93 ? -20.093 -8.004 22.101 1.00 93.75 93 GLY A O 1
ATOM 716 N N . ILE A 1 94 ? -18.058 -7.228 21.538 1.00 93.94 94 ILE A N 1
ATOM 717 C CA . ILE A 1 94 ? -17.823 -6.520 22.808 1.00 93.94 94 ILE A CA 1
ATOM 718 C C . ILE A 1 94 ? -18.856 -5.402 23.001 1.00 93.94 94 ILE A C 1
ATOM 720 O O . ILE A 1 94 ? -19.410 -5.248 24.085 1.00 93.94 94 ILE A O 1
ATOM 724 N N . GLY A 1 95 ? -19.144 -4.638 21.944 1.00 94.44 95 GLY A N 1
ATOM 725 C CA . GLY A 1 95 ? -20.131 -3.562 21.983 1.00 94.44 95 GLY A CA 1
ATOM 726 C C . GLY A 1 95 ? -21.532 -4.078 22.290 1.00 94.44 95 GLY A C 1
ATOM 727 O O . GLY A 1 95 ? -22.235 -3.472 23.091 1.00 94.44 95 GLY A O 1
ATOM 728 N N . MET A 1 96 ? -21.913 -5.219 21.709 1.00 94.25 96 MET A N 1
ATOM 729 C CA . MET A 1 96 ? -23.201 -5.852 21.987 1.00 94.25 96 MET A CA 1
ATOM 730 C C . MET A 1 96 ? -23.298 -6.335 23.439 1.00 94.25 96 MET A C 1
ATOM 732 O O . MET A 1 96 ? -24.306 -6.076 24.090 1.00 94.25 96 MET A O 1
ATOM 736 N N . ALA A 1 97 ? -22.253 -6.981 23.968 1.00 94.38 97 ALA A N 1
ATOM 737 C CA . ALA A 1 97 ? -22.216 -7.402 25.371 1.00 94.38 97 ALA A CA 1
ATOM 738 C C . ALA A 1 97 ? -22.352 -6.201 26.324 1.00 94.38 97 ALA A C 1
ATOM 740 O O . ALA A 1 97 ? -23.209 -6.206 27.201 1.00 94.38 97 ALA A O 1
ATOM 741 N N . ALA A 1 98 ? -21.604 -5.121 26.072 1.00 94.69 98 ALA A N 1
ATOM 742 C CA . ALA A 1 98 ? -21.699 -3.893 26.858 1.00 94.69 98 ALA A CA 1
ATOM 743 C C . ALA A 1 98 ? -23.111 -3.278 26.833 1.00 94.69 98 ALA A C 1
ATOM 745 O O . ALA A 1 98 ? -23.592 -2.801 27.857 1.00 94.69 98 ALA A O 1
ATOM 746 N N . MET A 1 99 ? -23.802 -3.311 25.686 1.00 94.69 99 MET A N 1
ATOM 747 C CA . MET A 1 99 ? -25.194 -2.851 25.598 1.00 94.69 99 MET A CA 1
ATOM 748 C C . MET A 1 99 ? -26.153 -3.727 26.414 1.00 94.69 99 MET A C 1
ATOM 750 O O . MET A 1 99 ? -27.035 -3.181 27.073 1.00 94.69 99 MET A O 1
ATOM 754 N N . ILE A 1 100 ? -25.984 -5.054 26.383 1.00 96.31 100 ILE A N 1
ATOM 755 C CA . ILE A 1 100 ? -26.796 -6.000 27.169 1.00 96.31 100 ILE A CA 1
ATOM 756 C C . ILE A 1 100 ? -26.605 -5.757 28.672 1.00 96.31 100 ILE A C 1
ATOM 758 O O . ILE A 1 100 ? -27.584 -5.734 29.415 1.00 96.31 100 ILE A O 1
ATOM 762 N N . ASP A 1 101 ? -25.367 -5.508 29.099 1.00 94.44 101 ASP A N 1
ATOM 763 C CA . ASP A 1 101 ? -25.007 -5.286 30.504 1.00 94.44 101 ASP A CA 1
ATOM 764 C C . ASP A 1 101 ? -25.316 -3.857 30.997 1.00 94.44 101 ASP A C 1
ATOM 766 O O . ASP A 1 101 ? -25.128 -3.540 32.172 1.00 94.44 101 ASP A O 1
ATOM 770 N N . GLY A 1 102 ? -25.784 -2.968 30.113 1.00 94.94 102 GLY A N 1
ATOM 771 C CA . GLY A 1 102 ? -26.050 -1.563 30.433 1.00 94.94 102 GLY A CA 1
ATOM 772 C C . GLY A 1 102 ? -24.791 -0.697 30.594 1.00 94.94 102 GLY A C 1
ATOM 773 O O . GLY A 1 102 ? -24.891 0.450 31.038 1.00 94.94 102 GLY A O 1
ATOM 774 N N . ASP A 1 103 ? -23.614 -1.193 30.203 1.00 94.75 103 ASP A N 1
ATOM 775 C CA . ASP A 1 103 ? -22.356 -0.440 30.177 1.00 94.75 103 ASP A CA 1
ATOM 776 C C . ASP A 1 103 ? -22.318 0.518 28.974 1.00 94.75 103 ASP A C 1
ATOM 778 O O . ASP A 1 103 ? -21.680 0.301 27.935 1.00 94.75 103 ASP A O 1
ATOM 782 N N . THR A 1 104 ? -23.035 1.628 29.131 1.00 94.12 104 THR A N 1
ATOM 783 C CA . THR A 1 104 ? -23.133 2.683 28.116 1.00 94.12 104 THR A CA 1
ATOM 784 C C . THR A 1 104 ? -21.792 3.365 27.828 1.00 94.12 104 THR A C 1
ATOM 786 O O . THR A 1 104 ? -21.586 3.843 26.709 1.00 94.12 104 THR A O 1
ATOM 789 N N . ALA A 1 105 ? -20.857 3.374 28.784 1.00 93.00 105 ALA A N 1
ATOM 790 C CA . ALA A 1 105 ? -19.533 3.961 28.605 1.00 93.00 105 ALA A CA 1
ATOM 791 C C . ALA A 1 105 ? -18.689 3.127 27.629 1.00 93.00 105 ALA A C 1
ATOM 793 O O . ALA A 1 105 ? -18.136 3.670 26.666 1.00 93.00 105 ALA A O 1
ATOM 794 N N . THR A 1 106 ? -18.645 1.806 27.820 1.00 92.56 106 THR A N 1
ATOM 795 C CA . THR A 1 106 ? -17.951 0.885 26.909 1.00 92.56 106 THR A CA 1
ATOM 796 C C . THR A 1 106 ? -18.617 0.853 25.534 1.00 92.56 106 THR A C 1
ATOM 798 O O . THR A 1 106 ? -17.920 0.954 24.520 1.00 92.56 106 THR A O 1
ATOM 801 N N . ALA A 1 107 ? -19.952 0.797 25.470 1.00 93.94 107 ALA A N 1
ATOM 802 C CA . ALA A 1 107 ? -20.682 0.835 24.201 1.00 93.94 107 ALA A CA 1
ATOM 803 C C . ALA A 1 107 ? -20.399 2.130 23.410 1.00 93.94 107 ALA A C 1
ATOM 805 O O . ALA A 1 107 ? -20.113 2.082 22.209 1.00 93.94 107 ALA A O 1
ATOM 806 N N . GLY A 1 108 ? -20.399 3.284 24.087 1.00 94.00 108 GLY A N 1
ATOM 807 C CA . GLY A 1 108 ? -20.078 4.580 23.486 1.00 94.00 108 GLY A CA 1
ATOM 808 C C . GLY A 1 108 ? -18.627 4.682 23.005 1.00 94.00 108 GLY A C 1
ATOM 809 O O . GLY A 1 108 ? -18.376 5.182 21.905 1.00 94.00 108 GLY A O 1
ATOM 810 N N . ALA A 1 109 ? -17.666 4.166 23.777 1.00 94.62 109 ALA A N 1
ATOM 811 C CA . ALA A 1 109 ? -16.262 4.121 23.367 1.00 94.62 109 ALA A CA 1
ATOM 812 C C . ALA A 1 109 ? -16.061 3.252 22.116 1.00 94.62 109 ALA A C 1
ATOM 814 O O . ALA A 1 109 ? -15.353 3.645 21.188 1.00 94.62 109 ALA A O 1
ATOM 815 N N . ILE A 1 110 ? -16.722 2.094 22.055 1.00 95.69 110 ILE A N 1
ATOM 816 C CA . ILE A 1 110 ? -16.662 1.198 20.898 1.00 95.69 110 ILE A CA 1
ATOM 817 C C . ILE A 1 110 ? -17.252 1.860 19.655 1.00 95.69 110 ILE A C 1
ATOM 819 O O . ILE A 1 110 ? -16.644 1.771 18.589 1.00 95.69 110 ILE A O 1
ATOM 823 N N . ALA A 1 111 ? -18.380 2.564 19.773 1.00 94.81 111 ALA A N 1
ATOM 824 C CA . ALA A 1 111 ? -18.958 3.304 18.652 1.00 94.81 111 ALA A CA 1
ATOM 825 C C . ALA A 1 111 ? -17.965 4.328 18.069 1.00 94.81 111 ALA A C 1
ATOM 827 O O . ALA A 1 111 ? -17.763 4.372 16.854 1.00 94.81 111 ALA A O 1
ATOM 828 N N . GLN A 1 112 ? -17.269 5.080 18.928 1.00 95.44 112 GLN A N 1
ATOM 829 C CA . GLN A 1 112 ? -16.249 6.046 18.500 1.00 95.44 112 GLN A CA 1
ATOM 830 C C . GLN A 1 112 ? -15.040 5.373 17.834 1.00 95.44 112 GLN A C 1
ATOM 832 O O . GLN A 1 112 ? -14.568 5.835 16.795 1.00 95.44 112 GLN A O 1
ATOM 837 N N . ILE A 1 113 ? -14.541 4.268 18.398 1.00 96.12 113 ILE A N 1
ATOM 838 C CA . ILE A 1 113 ? -13.414 3.515 17.823 1.00 96.12 113 ILE A CA 1
ATOM 839 C C . ILE A 1 113 ? -13.790 2.952 16.449 1.00 96.12 113 ILE A C 1
ATOM 841 O O . ILE A 1 113 ? -12.999 3.049 15.512 1.00 96.12 113 ILE A O 1
ATOM 845 N N . ARG A 1 114 ? -15.001 2.398 16.306 1.00 96.31 114 ARG A N 1
ATOM 846 C CA . ARG A 1 114 ? -15.503 1.870 15.030 1.00 96.31 114 ARG A CA 1
ATOM 847 C C . ARG A 1 114 ? -15.526 2.941 13.948 1.00 96.31 114 ARG A C 1
ATOM 849 O O . ARG A 1 114 ? -15.039 2.673 12.854 1.00 96.31 114 ARG A O 1
ATOM 856 N N . GLN A 1 115 ? -16.036 4.133 14.257 1.00 95.62 115 GLN A N 1
ATOM 857 C CA . GLN A 1 115 ? -16.052 5.236 13.297 1.00 95.62 115 GLN A CA 1
ATOM 858 C C . GLN A 1 115 ? -14.628 5.600 12.864 1.00 95.62 115 GLN A C 1
ATOM 860 O O . GLN A 1 115 ? -14.316 5.580 11.680 1.00 95.62 115 GLN A O 1
ATOM 865 N N . ARG A 1 116 ? -13.715 5.782 13.825 1.00 95.38 116 ARG A N 1
ATOM 866 C CA . ARG A 1 116 ? -12.312 6.102 13.523 1.00 95.38 116 ARG A CA 1
ATOM 867 C C . ARG A 1 116 ? -11.615 5.047 12.662 1.00 95.38 116 ARG A C 1
ATOM 869 O O . ARG A 1 116 ? -10.790 5.403 11.830 1.00 95.38 116 ARG A O 1
ATOM 876 N N . LEU A 1 117 ? -11.921 3.763 12.862 1.00 96.25 117 LEU A N 1
ATOM 877 C CA . LEU A 1 117 ? -11.397 2.672 12.034 1.00 96.25 117 LEU A CA 1
ATOM 878 C C . LEU A 1 117 ? -11.915 2.747 10.592 1.00 96.25 117 LEU A C 1
ATOM 880 O O . LEU A 1 117 ? -11.155 2.493 9.657 1.00 96.25 117 LEU A O 1
ATOM 884 N N . LEU A 1 118 ? -13.195 3.078 10.400 1.00 95.38 118 LEU A N 1
ATOM 885 C CA . LEU A 1 118 ? -13.781 3.264 9.070 1.00 95.38 118 LEU A CA 1
ATOM 886 C C . LEU A 1 118 ? -13.131 4.445 8.342 1.00 95.38 118 LEU A C 1
ATOM 888 O O . LEU A 1 118 ? -12.765 4.294 7.177 1.00 95.38 118 LEU A O 1
ATOM 892 N N . ASP A 1 119 ? -12.865 5.530 9.067 1.00 95.25 119 ASP A N 1
ATOM 893 C CA . ASP A 1 119 ? -12.316 6.780 8.531 1.00 95.25 119 ASP A CA 1
ATOM 894 C C . ASP A 1 119 ? -10.808 6.720 8.209 1.00 95.25 119 ASP A C 1
ATOM 896 O O . ASP A 1 119 ? -10.261 7.678 7.663 1.00 95.25 119 ASP A O 1
ATOM 900 N N . ILE A 1 120 ? -10.097 5.623 8.521 1.00 94.38 120 ILE A N 1
ATOM 901 C CA . ILE A 1 120 ? -8.637 5.514 8.299 1.00 94.38 120 ILE A CA 1
ATOM 902 C C . ILE A 1 120 ? -8.253 5.879 6.863 1.00 94.38 120 ILE A C 1
ATOM 904 O O . ILE A 1 120 ? -7.285 6.607 6.654 1.00 94.38 120 ILE A O 1
ATOM 908 N N . THR A 1 121 ? -9.000 5.383 5.876 1.00 91.19 121 THR A N 1
ATOM 909 C CA . THR A 1 121 ? -8.706 5.605 4.452 1.00 91.19 121 THR A CA 1
ATOM 910 C C . THR A 1 121 ? -9.081 7.003 3.964 1.00 91.19 121 THR A C 1
ATOM 912 O O . THR A 1 121 ? -8.655 7.405 2.888 1.00 91.19 121 THR A O 1
ATOM 915 N N . GLU A 1 122 ? -9.851 7.745 4.756 1.00 93.44 122 GLU A N 1
ATOM 916 C CA . GLU A 1 122 ? -10.293 9.114 4.470 1.00 93.44 122 GLU A CA 1
ATOM 917 C C . GLU A 1 122 ? -9.477 10.153 5.250 1.00 93.44 122 GLU A C 1
ATOM 919 O O . GLU A 1 122 ? -9.647 11.362 5.088 1.00 93.44 122 GLU A O 1
ATOM 924 N N . ALA A 1 123 ? -8.551 9.697 6.095 1.00 94.44 123 ALA A N 1
ATOM 925 C CA . ALA A 1 123 ? -7.677 10.570 6.848 1.00 94.44 123 ALA A CA 1
ATOM 926 C C . ALA A 1 123 ? -6.880 11.506 5.917 1.00 94.44 123 ALA A C 1
ATOM 928 O O . ALA A 1 123 ? -6.264 11.029 4.960 1.00 94.44 123 ALA A O 1
ATOM 929 N N . PRO A 1 124 ? -6.752 12.808 6.247 1.00 96.88 124 PRO A N 1
ATOM 930 C CA . PRO A 1 124 ? -6.028 13.762 5.405 1.00 96.88 124 PRO A CA 1
ATOM 931 C C . PRO A 1 124 ? -4.599 13.338 5.038 1.00 96.88 124 PRO A C 1
ATOM 933 O O . PRO A 1 124 ? -4.176 13.529 3.905 1.00 96.88 124 PRO A O 1
ATOM 936 N N . SER A 1 125 ? -3.865 12.714 5.966 1.00 96.00 125 SER A N 1
ATOM 937 C CA . SER A 1 125 ? -2.513 12.193 5.719 1.00 96.00 125 SER A CA 1
ATOM 938 C C . SER A 1 125 ? -2.483 11.037 4.714 1.00 96.00 125 SER A C 1
ATOM 940 O O . SER A 1 125 ? -1.549 10.939 3.925 1.00 96.00 125 SER A O 1
ATOM 942 N N . VAL A 1 126 ? -3.510 10.185 4.714 1.00 96.50 126 VAL A N 1
ATOM 943 C CA . VAL A 1 126 ? -3.651 9.065 3.774 1.00 96.50 126 VAL A CA 1
ATOM 944 C C . VAL A 1 126 ? -4.014 9.587 2.387 1.00 96.50 126 VAL A C 1
ATOM 946 O O . VAL A 1 126 ? -3.355 9.236 1.412 1.00 96.50 126 VAL A O 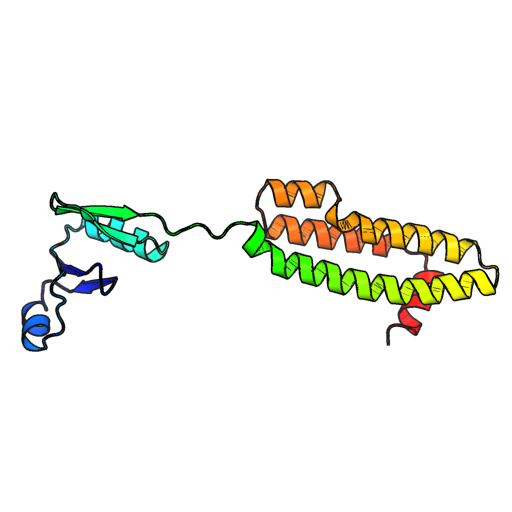1
ATOM 949 N N . LEU A 1 127 ? -4.991 10.493 2.301 1.00 96.56 127 LEU A N 1
ATOM 950 C CA . LEU A 1 127 ? -5.375 11.130 1.039 1.00 96.56 127 LEU A CA 1
ATOM 951 C C . LEU A 1 127 ? -4.213 11.924 0.422 1.00 96.56 127 LEU A C 1
ATOM 953 O O . LEU A 1 127 ? -3.992 11.846 -0.784 1.00 96.56 127 LEU A O 1
ATOM 957 N N . ALA A 1 128 ? -3.432 12.631 1.244 1.00 96.94 128 ALA A N 1
ATOM 958 C CA . ALA A 1 128 ? -2.240 13.344 0.793 1.00 96.94 128 ALA A CA 1
ATOM 959 C C . ALA A 1 128 ? -1.171 12.393 0.231 1.00 96.94 128 ALA A C 1
ATOM 961 O O . ALA A 1 128 ? -0.583 12.684 -0.808 1.00 96.94 128 ALA A O 1
ATOM 962 N N . ALA A 1 129 ? -0.944 11.242 0.871 1.00 97.00 129 ALA A N 1
ATOM 963 C CA . ALA A 1 129 ? 0.004 10.247 0.377 1.00 97.00 129 ALA A CA 1
ATOM 964 C C . ALA A 1 129 ? -0.442 9.604 -0.947 1.00 97.00 129 ALA A C 1
ATOM 966 O O . ALA A 1 129 ? 0.391 9.379 -1.824 1.00 97.00 129 ALA A O 1
ATOM 967 N N . ILE A 1 130 ? -1.749 9.361 -1.113 1.00 95.00 130 ILE A N 1
ATOM 968 C CA . ILE A 1 130 ? -2.331 8.869 -2.371 1.00 95.00 130 ILE A CA 1
ATOM 969 C C . ILE A 1 130 ? -2.158 9.907 -3.483 1.00 95.00 130 ILE A C 1
ATOM 971 O O . ILE A 1 130 ? -1.690 9.565 -4.565 1.00 95.00 130 ILE A O 1
ATOM 975 N N . ALA A 1 131 ? -2.482 11.175 -3.213 1.00 95.19 131 ALA A N 1
ATOM 976 C CA . ALA A 1 131 ? -2.328 12.261 -4.181 1.00 95.19 131 ALA A CA 1
ATOM 977 C C . ALA A 1 131 ? -0.862 12.490 -4.591 1.00 95.19 131 ALA A C 1
ATOM 979 O O . ALA A 1 131 ? -0.592 12.882 -5.722 1.00 95.19 131 ALA A O 1
ATOM 980 N N . ALA A 1 132 ? 0.079 12.229 -3.681 1.00 96.31 132 ALA A N 1
ATOM 981 C CA . ALA A 1 132 ? 1.515 12.295 -3.939 1.00 96.31 132 ALA A CA 1
ATOM 982 C C . ALA A 1 132 ? 2.094 11.015 -4.573 1.00 96.31 132 ALA A C 1
ATOM 984 O O . ALA A 1 132 ? 3.302 10.958 -4.795 1.00 96.31 132 ALA A O 1
ATOM 985 N N . GLU A 1 133 ? 1.273 9.986 -4.817 1.00 95.75 133 GLU A N 1
ATOM 986 C CA . GLU A 1 133 ? 1.693 8.670 -5.323 1.00 95.75 133 GLU A CA 1
ATOM 987 C C . GLU A 1 133 ? 2.865 8.062 -4.525 1.00 95.75 133 GLU A C 1
ATOM 989 O O . GLU A 1 133 ? 3.760 7.409 -5.070 1.00 95.75 133 GLU A O 1
ATOM 994 N N . ASN A 1 134 ? 2.868 8.289 -3.208 1.00 95.12 134 ASN A N 1
ATOM 995 C CA . ASN A 1 134 ? 3.952 7.904 -2.313 1.00 95.12 134 ASN A CA 1
ATOM 996 C C . ASN A 1 134 ? 3.539 6.704 -1.454 1.00 95.12 134 ASN A C 1
ATOM 998 O O . ASN A 1 134 ? 2.830 6.852 -0.456 1.00 95.12 134 ASN A O 1
ATOM 1002 N N . LEU A 1 135 ? 4.025 5.515 -1.820 1.00 95.50 135 LEU A N 1
ATOM 1003 C CA . LEU A 1 135 ? 3.677 4.272 -1.129 1.00 95.50 135 LEU A CA 1
ATOM 1004 C C . LEU A 1 135 ? 4.203 4.242 0.314 1.00 95.50 135 LEU A C 1
ATOM 1006 O O . LEU A 1 135 ? 3.461 3.886 1.226 1.00 95.50 135 LEU A O 1
ATOM 1010 N N . GLY A 1 136 ? 5.442 4.688 0.541 1.00 96.19 136 GLY A N 1
ATOM 1011 C CA . GLY A 1 136 ? 6.017 4.757 1.888 1.00 96.19 136 GLY A CA 1
ATOM 1012 C C . GLY A 1 136 ? 5.241 5.717 2.792 1.00 96.19 136 GLY A C 1
ATOM 1013 O O . GLY A 1 136 ? 4.888 5.369 3.917 1.00 96.19 136 GLY A O 1
ATOM 1014 N N . GLY A 1 137 ? 4.876 6.889 2.264 1.00 97.12 137 GLY A N 1
ATOM 1015 C CA . GLY A 1 137 ? 4.037 7.856 2.976 1.00 97.12 137 GLY A CA 1
ATOM 1016 C C . GLY A 1 137 ? 2.633 7.321 3.275 1.00 97.12 137 GLY A C 1
ATOM 1017 O O . GLY A 1 137 ? 2.088 7.586 4.347 1.00 97.12 137 GLY A O 1
ATOM 1018 N N . LEU A 1 138 ? 2.058 6.531 2.362 1.00 98.12 138 LEU A N 1
ATOM 1019 C CA . LEU A 1 138 ? 0.754 5.894 2.549 1.00 98.12 138 LEU A CA 1
ATOM 1020 C C . LEU A 1 138 ? 0.802 4.879 3.698 1.00 98.12 138 LEU A C 1
ATOM 1022 O O . LEU A 1 138 ? -0.057 4.905 4.585 1.00 98.12 138 LEU A O 1
ATOM 1026 N N . GLU A 1 139 ? 1.824 4.024 3.724 1.00 97.56 139 GLU A N 1
ATOM 1027 C CA . GLU A 1 139 ? 2.018 3.058 4.804 1.00 97.56 139 GLU A CA 1
ATOM 1028 C C . GLU A 1 139 ? 2.195 3.729 6.167 1.00 97.56 139 GLU A C 1
ATOM 1030 O O . GLU A 1 139 ? 1.565 3.328 7.149 1.00 97.56 139 GLU A O 1
ATOM 1035 N N . GLU A 1 140 ? 3.050 4.748 6.244 1.00 97.94 140 GLU A N 1
ATOM 1036 C CA . GLU A 1 140 ? 3.301 5.486 7.480 1.00 97.94 140 GLU A CA 1
ATOM 1037 C C . GLU A 1 140 ? 2.043 6.192 7.982 1.00 97.94 140 GLU A C 1
ATOM 1039 O O . GLU A 1 140 ? 1.720 6.097 9.170 1.00 97.94 140 GLU A O 1
ATOM 1044 N N . ALA A 1 141 ? 1.291 6.835 7.083 1.00 97.94 141 ALA A N 1
ATOM 1045 C CA . ALA A 1 141 ? 0.046 7.510 7.421 1.00 97.94 141 ALA A CA 1
ATOM 1046 C C . ALA A 1 141 ? -0.983 6.534 8.010 1.00 97.94 141 ALA A C 1
ATOM 1048 O O . ALA A 1 141 ? -1.566 6.818 9.058 1.00 97.94 141 ALA A O 1
ATOM 1049 N N . VAL A 1 142 ? -1.174 5.363 7.393 1.00 97.94 142 VAL A N 1
ATOM 1050 C CA . VAL A 1 142 ? -2.102 4.342 7.904 1.00 97.94 142 VAL A CA 1
ATOM 1051 C C . VAL A 1 142 ? -1.623 3.762 9.239 1.00 97.94 142 VAL A C 1
ATOM 1053 O O . VAL A 1 142 ? -2.411 3.668 10.185 1.00 97.94 142 VAL A O 1
A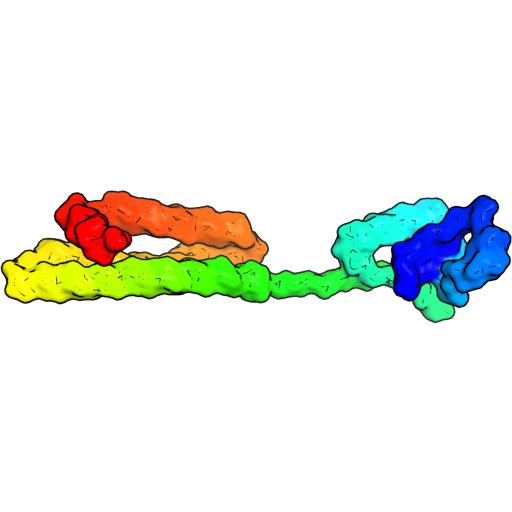TOM 1056 N N . LYS A 1 143 ? -0.334 3.415 9.365 1.00 96.88 143 LYS A N 1
ATOM 1057 C CA . LYS A 1 143 ? 0.252 2.906 10.621 1.00 96.88 143 LYS A CA 1
ATOM 1058 C C . LYS A 1 143 ? 0.084 3.915 11.758 1.00 96.88 143 LYS A C 1
ATOM 1060 O O . LYS A 1 143 ? -0.243 3.527 12.882 1.00 96.88 143 LYS A O 1
ATOM 1065 N N . LEU A 1 144 ? 0.271 5.205 11.479 1.00 96.69 144 LEU A N 1
ATOM 1066 C CA . LEU A 1 144 ? 0.051 6.274 12.449 1.00 96.69 144 LEU A CA 1
ATOM 1067 C C . LEU A 1 144 ? -1.415 6.332 12.896 1.00 96.69 144 LEU A C 1
ATOM 1069 O O . LEU A 1 144 ? -1.668 6.382 14.098 1.00 96.69 144 LEU A O 1
ATOM 1073 N N . ARG A 1 145 ? -2.381 6.230 11.972 1.00 96.94 145 ARG A N 1
ATOM 1074 C CA . ARG A 1 145 ? -3.809 6.215 12.334 1.00 96.94 145 ARG A CA 1
ATOM 1075 C C . ARG A 1 145 ? -4.180 5.051 13.239 1.00 96.94 145 ARG A C 1
ATOM 1077 O O . ARG A 1 145 ? -4.856 5.262 14.244 1.00 96.94 145 ARG A O 1
ATOM 1084 N N . TYR A 1 146 ? -3.691 3.846 12.957 1.00 96.81 146 TYR A N 1
ATOM 1085 C CA . TYR A 1 146 ? -3.903 2.715 13.861 1.00 96.81 146 TYR A CA 1
ATOM 1086 C C . TYR A 1 146 ? -3.317 2.967 15.258 1.00 96.81 146 TYR A C 1
ATOM 1088 O O . TYR A 1 146 ? -3.979 2.673 16.254 1.00 96.81 146 TYR A O 1
ATOM 1096 N N . LYS A 1 147 ? -2.119 3.564 15.356 1.00 95.94 147 LYS A N 1
ATOM 1097 C CA . LYS A 1 147 ? -1.502 3.923 16.647 1.00 95.94 147 LYS A CA 1
ATOM 1098 C C . LYS A 1 147 ? -2.323 4.955 17.422 1.00 95.94 147 LYS A C 1
ATOM 1100 O O . LYS A 1 147 ? -2.531 4.782 18.619 1.00 95.94 147 LYS A O 1
ATOM 1105 N N . GLU A 1 148 ? -2.809 6.000 16.757 1.00 95.31 148 GLU A N 1
ATOM 1106 C CA . GLU A 1 148 ? -3.651 7.034 17.374 1.00 95.31 148 GLU A CA 1
ATOM 1107 C C . GLU A 1 148 ? -4.974 6.461 17.893 1.00 95.31 148 GLU A C 1
ATOM 1109 O O . GLU A 1 148 ? -5.416 6.799 18.995 1.00 95.31 148 GLU A O 1
ATOM 1114 N N . ILE A 1 149 ? -5.594 5.564 17.121 1.00 95.56 149 ILE A N 1
ATOM 1115 C CA . ILE A 1 149 ? -6.803 4.855 17.544 1.00 95.56 149 ILE A CA 1
ATOM 1116 C C . ILE A 1 149 ? -6.492 4.007 18.773 1.00 95.56 149 ILE A C 1
ATOM 1118 O O . ILE A 1 149 ? -7.168 4.168 19.785 1.00 95.56 149 ILE A O 1
ATOM 1122 N N . ALA A 1 150 ? -5.449 3.171 18.716 1.00 94.00 150 ALA A N 1
ATOM 1123 C CA . ALA A 1 150 ? -5.039 2.291 19.810 1.00 94.00 150 ALA A CA 1
ATOM 1124 C C . ALA A 1 150 ? -4.745 3.061 21.111 1.00 94.00 150 ALA A C 1
ATOM 1126 O O . ALA A 1 150 ? -5.182 2.649 22.187 1.00 94.00 150 ALA A O 1
ATOM 1127 N N . ALA A 1 151 ? -4.058 4.203 21.016 1.00 93.81 151 ALA A N 1
ATOM 1128 C CA . ALA A 1 151 ? -3.754 5.061 22.160 1.00 93.81 151 ALA A CA 1
ATOM 1129 C C . ALA A 1 151 ? -5.020 5.628 22.825 1.00 93.81 151 ALA A C 1
ATOM 1131 O O . ALA A 1 151 ? -5.072 5.754 24.048 1.00 93.81 151 ALA A O 1
ATOM 1132 N N . ALA A 1 152 ? -6.053 5.921 22.031 1.00 91.88 152 ALA A N 1
ATOM 1133 C CA . ALA A 1 152 ? -7.327 6.445 22.512 1.00 91.88 152 ALA A CA 1
ATOM 1134 C C . ALA A 1 152 ? -8.288 5.367 23.048 1.00 91.88 152 ALA A C 1
ATOM 1136 O O . ALA A 1 152 ? -9.314 5.714 23.630 1.00 91.88 152 ALA A O 1
ATOM 1137 N N . VAL A 1 153 ? -7.991 4.071 22.872 1.00 93.38 153 VAL A N 1
ATOM 1138 C CA . VAL A 1 153 ? -8.858 2.990 23.368 1.00 93.38 153 VAL A CA 1
ATOM 1139 C C . VAL A 1 153 ? -8.817 2.950 24.902 1.00 93.38 153 VAL A C 1
ATOM 1141 O O . VAL A 1 153 ? -7.723 2.807 25.462 1.00 93.38 153 VAL A O 1
ATOM 1144 N N . PRO A 1 154 ? -9.966 3.005 25.604 1.00 93.31 154 PRO A N 1
ATOM 1145 C CA . PRO A 1 154 ? -10.016 2.826 27.055 1.00 93.31 154 PRO A CA 1
ATOM 1146 C C . PRO A 1 154 ? -9.497 1.453 27.496 1.00 93.31 154 PRO A C 1
ATOM 1148 O O . PRO A 1 154 ? -9.673 0.457 26.794 1.00 93.31 154 PRO A O 1
ATOM 1151 N N . LEU A 1 155 ? -8.902 1.374 28.691 1.00 90.38 155 LEU A N 1
ATOM 1152 C CA . LEU A 1 155 ? -8.309 0.131 29.204 1.00 90.38 155 LEU A CA 1
ATOM 1153 C C . LEU A 1 155 ? -9.314 -1.034 29.250 1.00 90.38 155 LEU A C 1
ATOM 1155 O O . LEU A 1 155 ? -8.963 -2.148 28.872 1.00 90.38 155 LEU A O 1
ATOM 1159 N N . ALA A 1 156 ? -10.564 -0.766 29.640 1.00 87.62 156 ALA A N 1
ATOM 1160 C CA . ALA A 1 156 ? -11.630 -1.770 29.673 1.00 87.62 156 ALA A CA 1
ATOM 1161 C C . ALA A 1 156 ? -11.859 -2.420 28.296 1.00 87.62 156 ALA A C 1
ATOM 1163 O O . ALA A 1 156 ? -11.877 -3.644 28.182 1.00 87.62 156 ALA A O 1
ATOM 1164 N N . VAL A 1 157 ? -11.926 -1.608 27.234 1.00 92.12 157 VAL A N 1
ATOM 1165 C CA . VAL A 1 157 ? -12.094 -2.092 25.856 1.00 92.12 157 VAL A CA 1
ATOM 1166 C C . VAL A 1 157 ? -10.869 -2.885 25.399 1.00 92.12 157 VAL A C 1
ATOM 1168 O O . VAL A 1 157 ? -11.030 -3.935 24.784 1.00 92.12 157 VAL A O 1
ATOM 1171 N N . ARG A 1 158 ? -9.643 -2.439 25.722 1.00 91.62 158 ARG A N 1
ATOM 1172 C CA . ARG A 1 158 ? -8.419 -3.193 25.377 1.00 91.62 158 ARG A CA 1
ATOM 1173 C C . ARG A 1 158 ? -8.404 -4.572 26.026 1.00 91.62 158 ARG A C 1
ATOM 1175 O O . ARG A 1 158 ? -8.088 -5.554 25.363 1.00 91.62 158 ARG A O 1
ATOM 1182 N N . ASN A 1 159 ? -8.759 -4.645 27.307 1.00 90.62 159 ASN A N 1
ATOM 1183 C CA . ASN A 1 159 ? -8.795 -5.904 28.042 1.00 90.62 159 ASN A CA 1
ATOM 1184 C C . ASN A 1 159 ? -9.830 -6.861 27.440 1.00 90.62 159 ASN A C 1
ATOM 1186 O O . ASN A 1 159 ? -9.495 -8.011 27.165 1.00 90.62 159 ASN A O 1
ATOM 1190 N N . ALA A 1 160 ? -11.043 -6.372 27.160 1.00 89.19 160 ALA A N 1
ATOM 1191 C CA . ALA A 1 160 ? -12.082 -7.163 26.504 1.00 89.19 160 ALA A CA 1
ATOM 1192 C C . ALA A 1 160 ? -11.641 -7.644 25.110 1.00 89.19 160 ALA A C 1
ATOM 1194 O O . ALA A 1 160 ? -11.832 -8.805 24.759 1.00 89.19 160 ALA A O 1
ATOM 1195 N N . PHE A 1 161 ? -10.982 -6.781 24.333 1.00 91.69 161 PHE A N 1
ATOM 1196 C CA . PHE A 1 161 ? -10.464 -7.129 23.011 1.00 91.69 161 PHE A CA 1
ATOM 1197 C C . PHE A 1 161 ? -9.409 -8.238 23.066 1.00 91.69 161 PHE A C 1
ATOM 1199 O O . PHE A 1 161 ? -9.474 -9.184 22.281 1.00 91.69 161 PHE A O 1
ATOM 1206 N N . ASN A 1 162 ? -8.476 -8.168 24.017 1.00 89.75 162 ASN A N 1
ATOM 1207 C CA . ASN A 1 162 ? -7.431 -9.178 24.190 1.00 89.75 162 ASN A CA 1
ATOM 1208 C C . ASN A 1 162 ? -7.984 -10.550 24.607 1.00 89.75 162 ASN A C 1
ATOM 1210 O O . ASN A 1 162 ? -7.362 -11.562 24.304 1.00 89.75 162 ASN A O 1
ATOM 1214 N N . GLN A 1 163 ? -9.141 -10.601 25.272 1.00 87.81 163 GLN A N 1
ATOM 1215 C CA . GLN A 1 163 ? -9.790 -11.859 25.657 1.00 87.81 163 GLN A CA 1
ATOM 1216 C C . GLN A 1 163 ? -10.469 -12.567 24.478 1.00 87.81 163 GLN A C 1
ATOM 1218 O O . GLN A 1 163 ? -10.543 -13.790 24.470 1.00 87.81 163 GLN A O 1
ATOM 1223 N N . VAL A 1 164 ? -10.956 -11.818 23.483 1.00 82.81 164 VAL A N 1
ATOM 1224 C CA . VAL A 1 164 ? -11.703 -12.370 22.331 1.00 82.81 164 VAL A CA 1
ATOM 1225 C C . VAL A 1 164 ? -10.862 -12.517 21.059 1.00 82.81 164 VAL A C 1
ATOM 1227 O O . VAL A 1 164 ? -11.398 -12.884 20.010 1.00 82.81 164 VAL A O 1
ATOM 1230 N N . SER A 1 165 ? -9.575 -12.171 21.139 1.00 76.62 165 SER A N 1
ATOM 1231 C CA . SER A 1 165 ? -8.635 -12.160 20.009 1.00 76.62 165 SER A CA 1
ATOM 1232 C C . SER A 1 165 ? -7.512 -13.201 20.127 1.00 76.62 165 SER A C 1
ATOM 1234 O O . SER A 1 165 ? -6.639 -13.214 19.262 1.00 76.62 165 SER A O 1
ATOM 1236 N N . GLN A 1 166 ? -7.529 -14.035 21.174 1.00 56.44 166 GLN A N 1
ATOM 1237 C CA . GLN A 1 166 ? -6.752 -15.283 21.247 1.00 56.44 166 GLN A CA 1
ATOM 1238 C C . GLN A 1 166 ? -7.449 -16.383 20.442 1.00 56.44 166 GLN A C 1
ATOM 1240 O O . GLN A 1 166 ? -6.721 -17.226 19.879 1.00 56.44 166 GLN A O 1
#

Foldseek 3Di:
DWWAALVVLDIHDPVCVVVCVVVVNDDPRTGDDDPVRVVVSVVLVVQVWRWDADPVRDIDTHHDDDDDLCVVCVVVVVVLVVVLVVLLVLLVVQLVVCVVVVVVVSVVLSVVLNVLSVCLCVDPQLVVCVVVSHNVSNVVSSVVSVVVSVVSRDPVNVVSSVVSVD

Secondary structure (DSSP, 8-state):
--EEETTTTEEE-GGGHHHHHHTT-S-TT-EE--HHHHHHHHHHHHHT-EEEE-TTS-EEEEPPPPPPHHHHHHHHHHHHHHHHHHHHHHHHHHHHHHHHTT-HHHHHHHHHHHHHHHGGGG-HHHHHHHHTT-HHHHHHHHHHHHHHHHHHS-HHHHHHHHHH--

Radius of gyration: 29.0 Å; chains: 1; bounding box: 63×34×70 Å